Protein AF-A0A255ZCY4-F1 (afdb_monomer_lite)

Radius of gyration: 19.28 Å; chains: 1; bounding box: 40×79×45 Å

Structure (mmCIF, N/CA/C/O backbone):
data_AF-A0A255ZCY4-F1
#
_entry.id   AF-A0A255ZCY4-F1
#
loop_
_atom_site.group_PDB
_atom_site.id
_atom_site.type_symbol
_atom_site.label_atom_id
_atom_site.label_alt_id
_atom_site.label_comp_id
_atom_site.label_asym_id
_atom_site.label_entity_id
_atom_site.label_seq_id
_atom_site.pdbx_PDB_ins_code
_atom_site.Cartn_x
_atom_site.Cartn_y
_atom_site.Cartn_z
_atom_site.occupancy
_atom_site.B_iso_or_equiv
_atom_site.auth_seq_id
_atom_site.auth_comp_id
_atom_site.auth_asym_id
_atom_site.auth_atom_id
_atom_site.pdbx_PDB_model_num
ATOM 1 N N . MET A 1 1 ? 5.409 -11.557 -6.204 1.00 77.38 1 MET A N 1
ATOM 2 C CA . MET A 1 1 ? 4.414 -12.370 -5.464 1.00 77.38 1 MET A CA 1
ATOM 3 C C . MET A 1 1 ? 3.189 -11.504 -5.247 1.00 77.38 1 MET A C 1
ATOM 5 O O . MET A 1 1 ? 3.332 -10.293 -5.200 1.00 77.38 1 MET A O 1
ATOM 9 N N . ALA A 1 2 ? 2.004 -12.100 -5.144 1.00 88.56 2 ALA A N 1
ATOM 10 C CA . ALA A 1 2 ? 0.781 -11.368 -4.809 1.00 88.56 2 ALA A CA 1
ATOM 11 C C . ALA A 1 2 ? 0.415 -11.597 -3.336 1.00 88.56 2 ALA A C 1
ATOM 13 O O . ALA A 1 2 ? 0.643 -12.685 -2.800 1.00 88.56 2 ALA A O 1
ATOM 14 N N . SER A 1 3 ? -0.189 -10.606 -2.681 1.00 90.06 3 SER A N 1
ATOM 15 C CA . SER A 1 3 ? -0.557 -10.673 -1.260 1.00 90.06 3 SER A CA 1
ATOM 16 C C . SER A 1 3 ? -1.536 -11.816 -0.958 1.00 90.06 3 SER A C 1
ATOM 18 O O . SER A 1 3 ? -1.481 -12.413 0.115 1.00 90.06 3 SER A O 1
ATOM 20 N N . ASN A 1 4 ? -2.359 -12.215 -1.936 1.00 88.88 4 ASN A N 1
ATOM 21 C CA . ASN A 1 4 ? -3.278 -13.355 -1.832 1.00 88.88 4 ASN A CA 1
ATOM 22 C C . ASN A 1 4 ? -2.585 -14.733 -1.744 1.00 88.88 4 ASN A C 1
ATOM 24 O O . ASN A 1 4 ? -3.248 -15.741 -1.497 1.00 88.88 4 ASN A O 1
ATOM 28 N N . GLN A 1 5 ? -1.266 -14.787 -1.951 1.00 90.44 5 GLN A N 1
ATOM 29 C CA . GLN A 1 5 ? -0.431 -15.979 -1.773 1.00 90.44 5 GLN A CA 1
ATOM 30 C C . GLN A 1 5 ? 0.162 -16.054 -0.357 1.00 90.44 5 GLN A C 1
ATOM 32 O O . GLN A 1 5 ? 0.812 -17.043 -0.007 1.00 90.44 5 GLN A O 1
ATOM 37 N N . LEU A 1 6 ? -0.048 -15.014 0.453 1.00 93.38 6 LEU A N 1
ATOM 38 C CA . LEU A 1 6 ? 0.407 -14.929 1.830 1.00 93.38 6 LEU A CA 1
ATOM 39 C C . LEU A 1 6 ? -0.717 -15.312 2.795 1.00 93.38 6 LEU A C 1
ATOM 41 O O . LEU A 1 6 ? -1.901 -15.089 2.545 1.00 93.38 6 LEU A O 1
ATOM 45 N N . GLN A 1 7 ? -0.330 -15.863 3.939 1.00 95.50 7 GLN A N 1
ATOM 46 C CA . GLN A 1 7 ? -1.225 -16.120 5.055 1.00 95.50 7 GLN A CA 1
ATOM 47 C C . GLN A 1 7 ? -1.036 -15.054 6.129 1.00 95.50 7 GLN A C 1
ATOM 49 O O . GLN A 1 7 ? 0.017 -15.000 6.771 1.00 95.50 7 GLN A O 1
ATOM 54 N N . LEU A 1 8 ? -2.083 -14.252 6.343 1.00 96.44 8 LEU A N 1
ATOM 55 C CA . LEU A 1 8 ? -2.167 -13.277 7.429 1.00 96.44 8 LEU A CA 1
ATOM 56 C C . LEU A 1 8 ? -1.918 -13.961 8.781 1.00 96.44 8 LEU A C 1
ATOM 58 O O . LEU A 1 8 ? -2.509 -15.004 9.071 1.00 96.44 8 LEU A O 1
ATOM 62 N N . GLN A 1 9 ? -1.035 -13.383 9.587 1.00 96.94 9 GLN A N 1
ATOM 63 C CA . GLN A 1 9 ? -0.764 -13.830 10.950 1.00 96.94 9 GLN A CA 1
ATOM 64 C C . GLN A 1 9 ? -1.719 -13.174 11.948 1.00 96.94 9 GLN A C 1
ATOM 66 O O . GLN A 1 9 ? -2.422 -12.215 11.635 1.00 96.94 9 GLN A O 1
ATOM 71 N N . SER A 1 10 ? -1.764 -13.710 13.165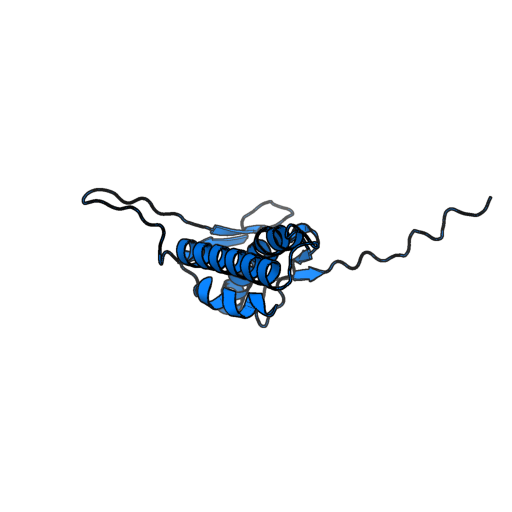 1.00 95.50 10 SER A N 1
ATOM 72 C CA . SER A 1 10 ? -2.537 -13.095 14.242 1.00 95.50 10 SER A CA 1
ATOM 73 C C . SER A 1 10 ? -1.939 -11.736 14.616 1.00 95.50 10 SER A C 1
ATOM 75 O O . SER A 1 10 ? -0.720 -11.645 14.772 1.00 95.50 10 SER A O 1
ATOM 77 N N . PRO A 1 11 ? -2.767 -10.700 14.819 1.00 96.56 11 PRO A N 1
ATOM 78 C CA . PRO A 1 11 ? -2.266 -9.402 15.234 1.00 96.56 11 PRO A CA 1
ATOM 79 C C . PRO A 1 11 ? -1.786 -9.430 16.699 1.00 96.56 11 PRO A C 1
ATOM 81 O O . PRO A 1 11 ? -2.294 -10.222 17.504 1.00 96.56 11 PRO A O 1
ATOM 84 N N . PRO A 1 12 ? -0.847 -8.551 17.088 1.00 96.38 12 PRO A N 1
ATOM 85 C CA . PRO A 1 12 ? -0.413 -8.420 18.475 1.00 96.38 12 PRO A CA 1
ATOM 86 C C . PRO A 1 12 ? -1.527 -7.836 19.361 1.00 96.38 12 PRO A C 1
ATOM 88 O O . PRO A 1 12 ? -2.411 -7.115 18.905 1.00 96.38 12 PRO A O 1
ATOM 91 N N . SER A 1 13 ? -1.482 -8.120 20.665 1.00 94.88 13 SER A N 1
ATOM 92 C CA . SER A 1 13 ? -2.530 -7.704 21.617 1.00 94.88 13 SER A CA 1
ATOM 93 C C . SER A 1 13 ? -2.348 -6.293 22.187 1.00 94.88 13 SER A C 1
ATOM 95 O O . SER A 1 13 ? -3.295 -5.705 22.713 1.00 94.88 13 SER A O 1
ATOM 97 N N . LYS A 1 14 ? -1.134 -5.732 22.121 1.00 96.12 14 LYS A N 1
ATOM 98 C CA . LYS A 1 14 ? -0.851 -4.372 22.599 1.00 96.12 14 LYS A CA 1
ATOM 99 C C . LYS A 1 14 ? -1.354 -3.360 21.577 1.00 96.12 14 LYS A C 1
ATOM 101 O O . LYS A 1 14 ? -0.936 -3.415 20.428 1.00 96.12 14 LYS A O 1
ATOM 106 N N . LYS A 1 15 ? -2.158 -2.383 22.016 1.00 93.06 15 LYS A N 1
ATOM 107 C CA . LYS A 1 15 ? -2.799 -1.384 21.139 1.00 93.06 15 LYS A CA 1
ATOM 108 C C . LYS A 1 15 ? -1.838 -0.741 20.128 1.00 93.06 15 LYS A C 1
ATOM 110 O O . LYS A 1 15 ? -2.121 -0.745 18.940 1.00 93.06 15 LYS A O 1
ATOM 115 N N . ARG A 1 16 ? -0.691 -0.229 20.585 1.00 92.62 16 ARG A N 1
ATOM 116 C CA . ARG A 1 16 ? 0.263 0.444 19.692 1.00 92.62 16 ARG A CA 1
ATOM 117 C C . ARG A 1 16 ? 0.898 -0.508 18.675 1.00 92.62 16 ARG A C 1
ATOM 119 O O . ARG A 1 16 ? 0.928 -0.195 17.494 1.00 92.62 16 ARG A O 1
ATOM 126 N N . SER A 1 17 ? 1.344 -1.681 19.125 1.00 94.19 17 SER A N 1
ATOM 127 C CA . SER A 1 17 ? 1.863 -2.721 18.229 1.00 94.19 17 SER A CA 1
ATOM 128 C C . SER A 1 17 ? 0.797 -3.181 17.231 1.00 94.19 17 SER A C 1
ATOM 130 O O . SER A 1 17 ? 1.112 -3.423 16.077 1.00 94.19 17 SER A O 1
ATOM 132 N N . PHE A 1 18 ? -0.474 -3.247 17.643 1.00 95.25 18 PHE A N 1
ATOM 133 C CA . PHE A 1 18 ? -1.596 -3.589 16.767 1.00 95.25 18 PHE A CA 1
ATOM 134 C C . PHE A 1 18 ? -1.792 -2.547 15.660 1.00 95.25 18 PHE A C 1
ATOM 136 O O . PHE A 1 18 ? -1.923 -2.908 14.493 1.00 95.25 18 PHE A O 1
ATOM 143 N N . GLU A 1 19 ? -1.779 -1.259 16.009 1.00 94.38 19 GLU A N 1
ATOM 144 C CA . GLU A 1 19 ? -1.894 -0.165 15.036 1.00 94.38 19 GLU A CA 1
ATOM 145 C C . GLU A 1 19 ? -0.752 -0.193 14.013 1.00 94.38 19 GLU A C 1
ATOM 147 O O . GLU A 1 19 ? -0.989 -0.021 12.817 1.00 94.38 19 GLU A O 1
ATOM 152 N N . HIS A 1 20 ? 0.480 -0.439 14.468 1.00 94.12 20 HIS A N 1
ATOM 153 C CA . HIS A 1 20 ? 1.649 -0.593 13.595 1.00 94.12 20 HIS A CA 1
ATOM 154 C C . HIS A 1 20 ? 1.539 -1.816 12.699 1.00 94.12 20 HIS A C 1
ATOM 156 O O . HIS A 1 20 ? 1.739 -1.717 11.492 1.00 94.12 20 HIS A O 1
ATOM 162 N N . TRP A 1 21 ? 1.160 -2.952 13.276 1.00 96.38 21 TRP A N 1
ATOM 163 C CA . TRP A 1 21 ? 0.954 -4.192 12.545 1.00 96.38 21 TRP A CA 1
ATOM 164 C C . TRP A 1 21 ? -0.081 -4.017 11.425 1.00 96.38 21 TRP A C 1
ATOM 166 O O . TRP A 1 21 ? 0.152 -4.457 10.301 1.00 96.38 21 TRP A O 1
ATOM 176 N N . LEU A 1 22 ? -1.186 -3.307 11.683 1.00 96.44 22 LEU A N 1
ATOM 177 C CA . LEU A 1 22 ? -2.221 -3.069 10.674 1.00 96.44 22 LEU A CA 1
ATOM 178 C C . LEU A 1 22 ? -1.740 -2.128 9.552 1.00 96.44 22 LEU A C 1
ATOM 180 O O . LEU A 1 22 ? -2.031 -2.365 8.380 1.00 96.44 22 LEU A O 1
ATOM 184 N N . GLN A 1 23 ? -0.942 -1.108 9.881 1.00 95.94 23 GLN A N 1
ATOM 185 C CA . GLN A 1 23 ? -0.296 -0.245 8.881 1.00 95.94 23 GLN A CA 1
ATOM 186 C C . GLN A 1 23 ? 0.727 -1.015 8.035 1.00 95.94 23 GLN A C 1
ATOM 188 O O . GLN A 1 23 ? 0.754 -0.883 6.811 1.00 95.94 23 GLN A O 1
ATOM 193 N N . HIS A 1 24 ? 1.535 -1.879 8.653 1.00 96.25 24 HIS A N 1
ATOM 194 C CA . HIS A 1 24 ? 2.449 -2.760 7.929 1.00 96.25 24 HIS A CA 1
ATOM 195 C C . HIS A 1 24 ? 1.706 -3.782 7.066 1.00 96.25 24 HIS A C 1
ATOM 197 O O . HIS A 1 24 ? 2.187 -4.116 5.984 1.00 96.25 24 HIS A O 1
ATOM 203 N N . ALA A 1 25 ? 0.513 -4.225 7.474 1.00 96.62 25 ALA A N 1
ATOM 204 C CA . ALA A 1 25 ? -0.355 -5.046 6.639 1.00 96.62 25 ALA A CA 1
ATOM 205 C C . ALA A 1 25 ? -0.788 -4.318 5.363 1.00 96.62 25 ALA A C 1
ATOM 207 O O . ALA A 1 25 ? -0.655 -4.875 4.270 1.00 96.62 25 ALA A O 1
ATOM 208 N N . ALA A 1 26 ? -1.210 -3.057 5.477 1.00 96.56 26 ALA A N 1
ATOM 209 C CA . ALA A 1 26 ? -1.495 -2.222 4.313 1.00 96.56 26 ALA A CA 1
ATOM 210 C C . ALA A 1 26 ? -0.252 -2.047 3.423 1.00 96.56 26 ALA A C 1
ATOM 212 O O . ALA A 1 26 ? -0.323 -2.250 2.209 1.00 96.56 26 ALA A O 1
ATOM 213 N N . GLY A 1 27 ? 0.902 -1.747 4.028 1.00 95.75 27 GLY A N 1
ATOM 214 C CA . GLY A 1 27 ? 2.177 -1.616 3.320 1.00 95.75 27 GLY A CA 1
ATOM 215 C C . GLY A 1 27 ? 2.556 -2.880 2.549 1.00 95.75 27 GLY A C 1
ATOM 216 O O . GLY A 1 27 ? 2.921 -2.803 1.377 1.00 95.75 27 GLY A O 1
ATOM 217 N N . ARG A 1 28 ? 2.387 -4.055 3.167 1.00 95.88 28 ARG A N 1
ATOM 218 C CA . ARG A 1 28 ? 2.640 -5.366 2.551 1.00 95.88 28 ARG A CA 1
ATOM 219 C C . ARG A 1 28 ? 1.753 -5.612 1.339 1.00 95.88 28 ARG A C 1
ATOM 221 O O . ARG A 1 28 ? 2.262 -6.048 0.312 1.00 95.88 28 ARG A O 1
ATOM 228 N N . ILE A 1 29 ? 0.459 -5.307 1.433 1.00 96.06 29 ILE A N 1
ATOM 229 C CA . ILE A 1 29 ? -0.472 -5.429 0.301 1.00 96.06 29 ILE A CA 1
ATOM 230 C C . ILE A 1 29 ? -0.009 -4.539 -0.854 1.00 96.06 29 ILE A C 1
ATOM 232 O O . ILE A 1 29 ? 0.156 -5.019 -1.972 1.00 96.06 29 ILE A O 1
ATOM 236 N N . ILE A 1 30 ? 0.274 -3.264 -0.581 1.00 95.62 30 ILE A N 1
ATOM 237 C CA . ILE A 1 30 ? 0.708 -2.312 -1.610 1.00 95.62 30 ILE A CA 1
ATOM 238 C C . ILE A 1 30 ? 2.028 -2.766 -2.253 1.00 95.62 30 ILE A C 1
ATOM 240 O O . ILE A 1 30 ? 2.180 -2.729 -3.475 1.00 95.62 30 ILE A O 1
ATOM 244 N N . PHE A 1 31 ? 2.992 -3.227 -1.459 1.00 95.81 31 PHE A N 1
ATOM 245 C CA . PHE A 1 31 ? 4.290 -3.642 -1.982 1.00 95.81 31 PHE A CA 1
ATOM 246 C C . PHE A 1 31 ? 4.226 -4.914 -2.821 1.00 95.81 31 PHE A C 1
ATOM 248 O O . PHE A 1 31 ? 4.897 -4.984 -3.847 1.00 95.81 31 PHE A O 1
ATOM 255 N N . GLU A 1 32 ? 3.431 -5.903 -2.436 1.00 94.75 32 GLU A N 1
ATOM 256 C CA . GLU A 1 32 ? 3.298 -7.124 -3.232 1.00 94.75 32 GLU A CA 1
ATOM 257 C C . GLU A 1 32 ? 2.448 -6.865 -4.487 1.00 94.75 32 GLU A C 1
ATOM 259 O O . GLU A 1 32 ? 2.884 -7.125 -5.612 1.00 94.75 32 GLU A O 1
ATOM 264 N N . ASP A 1 33 ? 1.277 -6.246 -4.328 1.00 96.00 33 ASP A N 1
ATOM 265 C CA . ASP A 1 33 ? 0.281 -6.176 -5.401 1.00 96.00 33 ASP A CA 1
ATOM 266 C C . ASP A 1 33 ? 0.462 -4.991 -6.355 1.00 96.00 33 ASP A C 1
ATOM 268 O O . ASP A 1 33 ? 0.009 -5.059 -7.497 1.00 96.00 33 ASP A O 1
ATOM 272 N N . MET A 1 34 ? 1.133 -3.913 -5.935 1.00 95.81 34 MET A N 1
ATOM 273 C CA . MET A 1 34 ? 1.441 -2.776 -6.811 1.00 95.81 34 MET A CA 1
ATOM 274 C C . MET A 1 34 ? 2.906 -2.785 -7.235 1.00 95.81 34 MET A C 1
ATOM 276 O O . MET A 1 34 ? 3.202 -2.833 -8.432 1.00 95.81 34 MET A O 1
ATOM 280 N N . ARG A 1 35 ? 3.837 -2.744 -6.272 1.00 96.75 35 ARG A N 1
ATOM 281 C CA . ARG A 1 35 ? 5.271 -2.698 -6.594 1.00 96.75 35 ARG A CA 1
ATOM 282 C C . ARG A 1 35 ? 5.724 -4.016 -7.219 1.00 96.75 35 ARG A C 1
ATOM 284 O O . ARG A 1 35 ? 6.287 -3.989 -8.308 1.00 96.75 35 ARG A O 1
ATOM 291 N N . GLY A 1 36 ? 5.449 -5.152 -6.580 1.00 96.19 36 GLY A N 1
ATOM 292 C CA . GLY A 1 36 ? 5.803 -6.483 -7.079 1.00 96.19 36 GLY A CA 1
ATOM 293 C C . GLY A 1 36 ? 5.249 -6.731 -8.482 1.00 96.19 36 GLY A C 1
ATOM 294 O O . GLY A 1 36 ? 6.010 -7.027 -9.402 1.00 96.19 36 GLY A O 1
ATOM 295 N N . TYR A 1 37 ? 3.954 -6.472 -8.676 1.00 96.56 37 TYR A N 1
ATOM 296 C CA . TYR A 1 37 ? 3.291 -6.533 -9.984 1.00 96.56 37 TYR A CA 1
ATOM 297 C C . TYR A 1 37 ? 3.985 -5.703 -11.079 1.00 96.56 37 TYR A C 1
ATOM 299 O O . TYR A 1 37 ? 4.073 -6.143 -12.231 1.00 96.56 37 TYR A O 1
ATOM 307 N N . ALA A 1 38 ? 4.427 -4.483 -10.756 1.00 97.50 38 ALA A N 1
ATOM 308 C CA . ALA A 1 38 ? 5.074 -3.596 -11.718 1.00 97.50 38 ALA A CA 1
ATOM 309 C C . ALA A 1 38 ? 6.491 -4.075 -12.067 1.00 97.50 38 ALA A C 1
ATOM 311 O O . ALA A 1 38 ? 6.889 -4.012 -13.229 1.00 97.50 38 ALA A O 1
ATOM 312 N N . LEU A 1 39 ? 7.230 -4.598 -11.085 1.00 96.88 39 LEU A N 1
ATOM 313 C CA . LEU A 1 39 ? 8.574 -5.141 -11.297 1.00 96.88 39 LEU A CA 1
ATOM 314 C C . LEU A 1 39 ? 8.568 -6.402 -12.150 1.00 96.88 39 LEU A C 1
ATOM 316 O O . LEU A 1 39 ? 9.389 -6.525 -13.053 1.00 96.88 39 LEU A O 1
ATOM 320 N N . GLU A 1 40 ? 7.596 -7.288 -11.939 1.00 96.81 40 GLU A N 1
ATOM 321 C CA . GLU A 1 40 ? 7.404 -8.492 -12.757 1.00 96.81 40 GLU A CA 1
ATOM 322 C C . GLU A 1 40 ? 7.087 -8.176 -14.236 1.00 96.81 40 GLU A C 1
ATOM 324 O O . GLU A 1 40 ? 7.166 -9.060 -15.086 1.00 96.81 40 GLU A O 1
ATOM 329 N N . ARG A 1 41 ? 6.749 -6.919 -14.567 1.00 97.25 41 ARG A N 1
ATOM 330 C CA . ARG A 1 41 ? 6.474 -6.454 -15.939 1.00 97.25 41 ARG A CA 1
ATOM 331 C C . ARG A 1 41 ? 7.628 -5.749 -16.629 1.00 97.25 41 ARG A C 1
ATOM 333 O O . ARG A 1 41 ? 7.475 -5.379 -17.794 1.00 97.25 41 ARG A O 1
ATOM 340 N N . ILE A 1 42 ? 8.752 -5.535 -15.952 1.00 97.75 42 ILE A N 1
ATOM 341 C CA . ILE A 1 42 ? 9.935 -4.996 -16.621 1.00 97.75 42 ILE A CA 1
ATO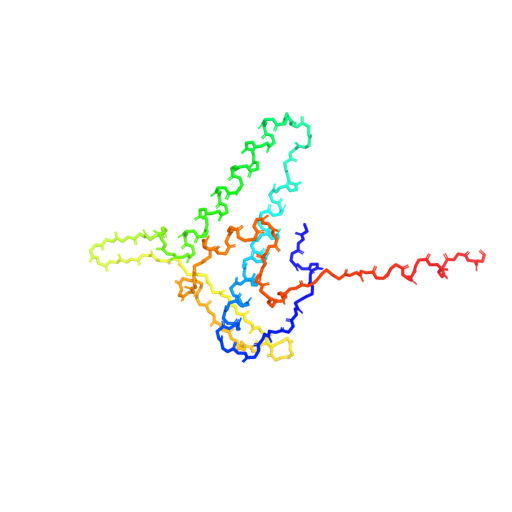M 342 C C . ILE A 1 42 ? 10.382 -6.019 -17.671 1.00 97.75 42 ILE A C 1
ATOM 344 O O . ILE A 1 42 ? 10.589 -7.187 -17.349 1.00 97.75 42 ILE A O 1
ATOM 348 N N . ASP A 1 43 ? 10.515 -5.588 -18.929 1.00 97.62 43 ASP A N 1
ATOM 349 C CA . ASP A 1 43 ? 10.989 -6.462 -20.004 1.00 97.62 43 ASP A CA 1
ATOM 350 C C . ASP A 1 43 ? 12.413 -6.951 -19.674 1.00 97.62 43 ASP A C 1
ATOM 352 O O . ASP A 1 43 ? 13.330 -6.128 -19.554 1.00 97.62 43 ASP A O 1
ATOM 356 N N . PRO A 1 44 ? 12.625 -8.275 -19.533 1.00 96.62 44 PRO A N 1
ATOM 357 C CA . PRO A 1 44 ? 13.921 -8.826 -19.147 1.00 96.62 44 PRO A CA 1
ATOM 358 C C . PRO A 1 44 ? 15.009 -8.599 -20.205 1.00 96.62 44 PRO A C 1
ATOM 360 O O . PRO A 1 44 ? 16.189 -8.757 -19.899 1.00 96.62 44 PRO A O 1
ATOM 363 N N . ASN A 1 45 ? 14.639 -8.221 -21.433 1.00 98.06 45 ASN A N 1
ATOM 364 C CA . ASN A 1 45 ? 15.577 -7.957 -22.524 1.00 98.06 45 ASN A CA 1
ATOM 365 C C . ASN A 1 45 ? 16.100 -6.511 -22.546 1.00 98.06 45 ASN A C 1
ATOM 367 O O . ASN A 1 45 ? 16.946 -6.180 -23.379 1.00 98.06 45 ASN A O 1
ATOM 371 N N . LEU A 1 46 ? 15.613 -5.637 -21.657 1.00 98.00 46 LEU A N 1
ATOM 372 C CA . LEU A 1 46 ? 16.136 -4.279 -21.514 1.00 98.00 46 LEU A CA 1
ATOM 373 C C . LEU A 1 46 ? 17.593 -4.287 -21.042 1.00 98.00 46 LEU A C 1
ATOM 375 O O . LEU A 1 46 ? 18.031 -5.199 -20.341 1.00 98.00 46 LEU A O 1
ATOM 379 N N . SER A 1 47 ? 18.339 -3.229 -21.376 1.00 98.38 47 SER A N 1
ATOM 380 C CA . SER A 1 47 ? 19.674 -3.021 -20.810 1.00 98.38 47 SER A CA 1
ATOM 381 C C . SER A 1 47 ? 19.604 -2.884 -19.287 1.00 98.38 47 SER A C 1
ATOM 383 O O . SER A 1 47 ? 18.590 -2.453 -18.737 1.00 98.38 47 SER A O 1
ATOM 385 N N . SER A 1 48 ? 20.703 -3.187 -18.596 1.00 97.81 48 SER A N 1
ATOM 386 C CA . SER A 1 48 ? 20.790 -3.023 -17.139 1.00 97.81 48 SER A CA 1
ATOM 387 C C . SER A 1 48 ? 20.465 -1.594 -16.687 1.00 97.81 48 SER A C 1
ATOM 389 O O . SER A 1 48 ? 19.776 -1.404 -15.689 1.00 97.81 48 SER A O 1
ATOM 391 N N . GLU A 1 49 ? 20.899 -0.589 -17.450 1.00 98.38 49 GLU A N 1
ATOM 392 C CA . GLU A 1 49 ? 20.575 0.820 -17.204 1.00 98.38 49 GLU A CA 1
ATOM 393 C C . GLU A 1 49 ? 19.069 1.094 -17.331 1.00 98.38 49 GLU A C 1
ATOM 395 O O . GLU A 1 49 ? 18.479 1.726 -16.455 1.00 98.38 49 GLU A O 1
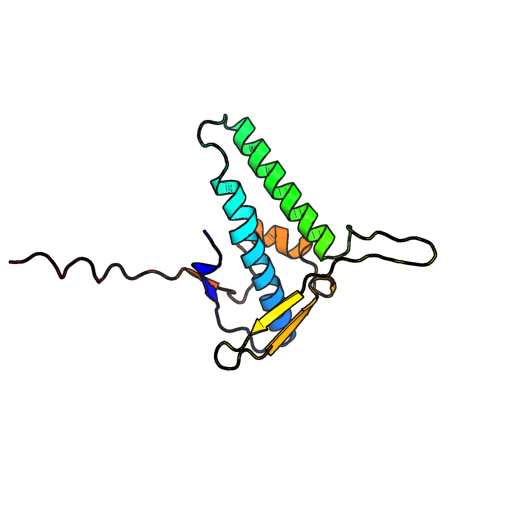ATOM 400 N N . ALA A 1 50 ? 18.423 0.574 -18.378 1.00 98.44 50 ALA A N 1
ATOM 401 C CA . ALA A 1 50 ? 16.989 0.749 -18.581 1.00 98.44 50 ALA A CA 1
ATOM 402 C C . ALA A 1 50 ? 16.158 0.012 -17.515 1.00 98.44 50 ALA A C 1
ATOM 404 O O . ALA A 1 50 ? 15.171 0.562 -17.026 1.00 98.44 50 ALA A O 1
ATOM 405 N N . GLN A 1 51 ? 16.577 -1.187 -17.098 1.00 98.19 51 GLN A N 1
ATOM 406 C CA . GLN A 1 51 ? 15.946 -1.914 -15.992 1.00 98.19 51 GLN A CA 1
ATOM 407 C C . GLN A 1 51 ? 16.063 -1.136 -14.675 1.00 98.19 51 GLN A C 1
ATOM 409 O O . GLN A 1 51 ? 15.072 -0.980 -13.962 1.00 98.19 51 GLN A O 1
ATOM 414 N N . ALA A 1 52 ? 17.244 -0.585 -14.376 1.00 98.06 52 ALA A N 1
ATOM 415 C CA . ALA A 1 52 ? 17.460 0.229 -13.182 1.00 98.06 52 ALA A CA 1
ATOM 416 C C . ALA A 1 52 ? 16.618 1.516 -13.199 1.00 98.06 52 ALA A C 1
ATOM 418 O O . ALA A 1 52 ? 16.021 1.880 -12.184 1.00 98.06 52 ALA A O 1
ATOM 419 N N . ALA A 1 53 ? 16.512 2.184 -14.352 1.00 98.44 53 ALA A N 1
ATOM 420 C CA . ALA A 1 53 ? 15.661 3.359 -14.515 1.00 98.44 53 ALA A CA 1
ATOM 421 C C . ALA A 1 53 ? 14.172 3.024 -14.312 1.00 98.44 53 ALA A C 1
ATOM 423 O O . ALA A 1 53 ? 13.469 3.758 -13.615 1.00 98.44 53 ALA A O 1
ATOM 424 N N . ALA A 1 54 ? 13.699 1.895 -14.852 1.00 98.50 54 ALA A N 1
ATOM 425 C CA . ALA A 1 54 ? 12.328 1.425 -14.661 1.00 98.50 54 ALA A CA 1
ATOM 426 C C . ALA A 1 54 ? 12.038 1.076 -13.191 1.00 98.50 54 ALA A C 1
ATOM 428 O O . ALA A 1 54 ? 11.049 1.543 -12.627 1.00 98.50 54 ALA A O 1
ATOM 429 N N . GLN A 1 55 ? 12.935 0.328 -12.542 1.00 98.06 55 GLN A N 1
ATOM 430 C CA . GLN A 1 55 ? 12.865 0.005 -11.114 1.00 98.06 55 GLN A CA 1
ATOM 431 C C . GLN A 1 55 ? 12.790 1.276 -10.256 1.00 98.06 55 GLN A C 1
ATOM 433 O O . GLN A 1 55 ? 11.973 1.349 -9.336 1.00 98.06 55 GLN A O 1
ATOM 438 N N . LYS A 1 56 ? 13.613 2.288 -10.564 1.00 98.12 56 LYS A N 1
ATOM 439 C CA . LYS A 1 56 ? 13.586 3.581 -9.874 1.00 98.12 56 LYS A CA 1
ATOM 440 C C . LYS A 1 56 ? 12.248 4.290 -10.073 1.00 98.12 56 LYS A C 1
ATOM 442 O O . LYS A 1 56 ? 11.658 4.721 -9.092 1.00 98.12 56 LYS A O 1
ATOM 447 N N . ALA A 1 57 ? 11.753 4.381 -11.306 1.00 98.44 57 ALA A N 1
ATOM 448 C CA . ALA A 1 57 ? 10.481 5.040 -11.594 1.00 98.44 57 ALA A CA 1
ATOM 449 C C . ALA A 1 57 ? 9.300 4.373 -10.864 1.00 98.44 57 ALA A C 1
ATOM 451 O O . ALA A 1 57 ? 8.429 5.065 -10.343 1.00 98.44 57 ALA A O 1
ATOM 452 N N . ILE A 1 58 ? 9.292 3.038 -10.775 1.00 98.38 58 ILE A N 1
ATOM 453 C CA . ILE A 1 58 ? 8.292 2.280 -10.009 1.00 98.38 58 ILE A CA 1
ATOM 454 C C . ILE A 1 58 ? 8.380 2.620 -8.520 1.00 98.38 58 ILE A C 1
ATOM 456 O O . ILE A 1 58 ? 7.365 2.929 -7.900 1.00 98.38 58 ILE A O 1
ATOM 460 N N . ASN A 1 59 ? 9.587 2.595 -7.953 1.00 97.75 59 ASN A N 1
ATOM 461 C CA . ASN A 1 59 ? 9.821 2.944 -6.554 1.00 97.75 59 ASN A CA 1
ATOM 462 C C . ASN A 1 59 ? 9.373 4.389 -6.251 1.00 97.75 59 ASN A C 1
ATOM 464 O O . ASN A 1 59 ? 8.641 4.615 -5.291 1.00 97.75 59 ASN A O 1
ATOM 468 N N . ASP A 1 60 ? 9.733 5.350 -7.106 1.00 98.00 60 ASP A N 1
ATOM 469 C CA . ASP A 1 60 ? 9.335 6.755 -6.970 1.00 98.00 60 ASP A CA 1
ATOM 470 C C . ASP A 1 60 ? 7.807 6.925 -7.040 1.00 98.00 60 ASP A C 1
ATOM 472 O O . ASP A 1 60 ? 7.238 7.706 -6.279 1.00 98.00 60 ASP A O 1
ATOM 476 N N . ALA A 1 61 ? 7.122 6.186 -7.920 1.00 97.81 61 ALA A N 1
ATOM 477 C CA . ALA A 1 61 ? 5.664 6.230 -8.035 1.00 97.81 61 ALA A CA 1
ATOM 478 C C . ALA A 1 61 ? 4.963 5.641 -6.800 1.00 97.81 61 ALA A C 1
ATOM 480 O O . ALA A 1 61 ? 3.991 6.216 -6.311 1.00 97.81 61 ALA A O 1
ATOM 481 N N . VAL A 1 62 ? 5.469 4.523 -6.268 1.00 97.31 62 VAL A N 1
ATOM 482 C CA . VAL A 1 62 ? 4.958 3.916 -5.028 1.00 97.31 62 VAL A CA 1
ATOM 483 C C . VAL A 1 62 ? 5.182 4.858 -3.847 1.00 97.31 62 VAL A C 1
ATOM 485 O O . VAL A 1 62 ? 4.263 5.074 -3.063 1.00 97.31 62 VAL A O 1
ATOM 488 N N . TYR A 1 63 ? 6.356 5.486 -3.748 1.00 96.56 63 TYR A N 1
ATOM 489 C CA . TYR A 1 63 ? 6.622 6.501 -2.728 1.00 96.56 63 TYR A CA 1
ATOM 490 C C . TYR A 1 63 ? 5.708 7.727 -2.882 1.00 96.56 63 TYR A C 1
ATOM 492 O O . TYR A 1 63 ? 5.153 8.221 -1.904 1.00 96.56 63 TYR A O 1
ATOM 500 N N . GLY A 1 64 ? 5.473 8.176 -4.119 1.00 95.75 64 GLY A N 1
ATOM 501 C CA . GLY A 1 64 ? 4.499 9.220 -4.439 1.00 95.75 64 GLY A CA 1
ATOM 502 C C . GLY A 1 64 ? 3.093 8.895 -3.941 1.00 95.75 64 GLY A C 1
ATOM 503 O O . GLY A 1 64 ? 2.443 9.752 -3.346 1.00 95.75 64 GLY A O 1
ATOM 504 N N . LEU A 1 65 ? 2.647 7.648 -4.111 1.00 95.38 65 LEU A N 1
ATOM 505 C CA . LEU A 1 65 ? 1.386 7.177 -3.545 1.00 95.38 65 LEU A CA 1
ATOM 506 C C . LEU A 1 65 ? 1.399 7.232 -2.010 1.00 95.38 65 LEU A C 1
ATOM 508 O O . LEU A 1 65 ? 0.408 7.666 -1.431 1.00 95.38 65 LEU A O 1
ATOM 512 N N . MET A 1 66 ? 2.501 6.860 -1.348 1.00 95.00 66 MET A N 1
ATOM 513 C CA . MET A 1 66 ? 2.585 6.917 0.120 1.00 95.00 66 MET A CA 1
ATOM 514 C C . MET A 1 66 ? 2.437 8.357 0.619 1.00 95.00 66 MET A C 1
ATOM 516 O O . MET A 1 66 ? 1.700 8.599 1.567 1.00 95.00 66 MET A O 1
ATOM 520 N N . MET A 1 67 ? 3.035 9.330 -0.078 1.00 94.12 67 MET A N 1
ATOM 521 C CA . MET A 1 67 ? 2.852 10.751 0.240 1.00 94.12 67 MET A CA 1
ATOM 522 C C . MET A 1 67 ? 1.402 11.222 0.069 1.00 94.12 67 MET A C 1
ATOM 524 O O . MET A 1 67 ? 0.974 12.151 0.752 1.00 94.12 67 MET A O 1
ATOM 528 N N . VAL A 1 68 ? 0.649 10.648 -0.872 1.00 94.81 68 VAL A N 1
ATOM 529 C CA . VAL A 1 68 ? -0.784 10.948 -1.027 1.00 94.81 68 VAL A CA 1
ATOM 530 C C . VAL A 1 68 ? -1.589 10.324 0.113 1.00 94.81 68 VAL A C 1
ATOM 532 O O . VAL A 1 68 ? -2.430 11.007 0.687 1.00 94.81 68 VAL A O 1
ATOM 535 N N . ILE A 1 69 ? -1.310 9.065 0.469 1.00 94.50 69 ILE A N 1
ATOM 536 C CA . ILE A 1 69 ? -1.984 8.355 1.569 1.00 94.50 69 ILE A CA 1
ATOM 537 C C . ILE A 1 69 ? -1.748 9.064 2.908 1.00 94.50 69 ILE A C 1
ATOM 539 O O . ILE A 1 69 ? -2.696 9.302 3.647 1.00 94.50 69 ILE A O 1
ATOM 543 N N . ASP A 1 70 ? -0.516 9.496 3.173 1.00 92.06 70 ASP A N 1
ATOM 544 C CA . ASP A 1 70 ? -0.153 10.242 4.385 1.00 92.06 70 ASP A CA 1
ATOM 545 C C . ASP A 1 70 ? -0.720 11.674 4.406 1.00 92.06 70 ASP A C 1
ATOM 547 O O . ASP A 1 70 ? -0.510 12.427 5.356 1.00 92.06 70 ASP A O 1
ATOM 551 N N . GLY A 1 71 ? -1.403 12.106 3.340 1.00 90.81 71 GLY A N 1
ATOM 552 C CA . GLY A 1 71 ? -1.937 13.460 3.211 1.00 90.81 71 GLY A CA 1
ATOM 553 C C . GLY A 1 71 ? -0.868 14.552 3.079 1.00 90.81 71 GLY A C 1
ATOM 554 O O . GLY A 1 71 ? -1.193 15.737 3.177 1.00 90.81 71 GLY A O 1
ATOM 555 N N . VAL A 1 72 ? 0.397 14.183 2.833 1.00 89.88 72 VAL A N 1
ATOM 556 C CA . VAL A 1 72 ? 1.496 15.120 2.527 1.00 89.88 72 VAL A CA 1
ATOM 557 C C . VAL A 1 72 ? 1.225 15.837 1.202 1.00 89.88 72 VAL A C 1
ATOM 559 O O . VAL A 1 72 ? 1.523 17.022 1.046 1.00 89.88 72 VAL A O 1
ATOM 562 N N . SER A 1 73 ? 0.629 15.127 0.243 1.00 85.75 73 SER A N 1
ATOM 563 C CA . SER A 1 73 ? 0.209 15.656 -1.056 1.00 85.75 73 SER A CA 1
ATOM 564 C C . SER A 1 73 ? -1.201 15.169 -1.422 1.00 85.75 73 SER A C 1
ATOM 566 O O . SER A 1 73 ? -1.852 14.495 -0.633 1.00 85.75 73 SER A O 1
ATOM 568 N N . GLY A 1 74 ? -1.707 15.530 -2.607 1.00 80.62 74 GLY A N 1
ATOM 569 C CA . GLY A 1 74 ? -2.979 14.990 -3.112 1.00 80.62 74 GLY A CA 1
ATOM 570 C C . GLY A 1 74 ? -4.251 15.688 -2.616 1.00 80.62 74 GLY A C 1
ATOM 571 O O . GLY A 1 74 ? -5.340 15.157 -2.812 1.00 80.62 74 GLY A O 1
ATOM 572 N N . THR A 1 75 ? -4.144 16.882 -2.022 1.00 88.00 75 THR A N 1
ATOM 573 C CA . THR A 1 75 ? -5.316 17.703 -1.660 1.00 88.00 75 THR A CA 1
ATOM 574 C C . THR A 1 75 ? -5.570 18.797 -2.694 1.00 88.00 75 THR A C 1
ATOM 576 O O . THR A 1 75 ? -4.644 19.483 -3.130 1.00 88.00 75 THR A O 1
ATOM 579 N N . LEU A 1 76 ? -6.836 18.994 -3.068 1.00 93.88 76 LEU A N 1
ATOM 580 C CA . LEU A 1 76 ? -7.286 20.136 -3.872 1.00 93.88 76 LEU A CA 1
ATOM 581 C C . LEU A 1 76 ? -8.186 21.003 -2.998 1.00 93.88 76 LEU A C 1
ATOM 583 O O . LEU A 1 76 ? -9.129 20.487 -2.411 1.00 93.88 76 LEU A O 1
ATOM 587 N N . ARG A 1 77 ? -7.920 22.306 -2.891 1.00 95.94 77 ARG A N 1
ATOM 588 C CA . ARG A 1 77 ? -8.730 23.204 -2.054 1.00 95.94 77 ARG A CA 1
ATOM 589 C C . ARG A 1 77 ? -8.884 24.589 -2.669 1.00 95.94 77 ARG A C 1
ATOM 591 O O . ARG A 1 77 ? -7.986 25.061 -3.362 1.00 95.94 77 ARG A O 1
ATOM 598 N N . ASN A 1 78 ? -10.004 25.239 -2.382 1.00 96.44 78 ASN A N 1
ATOM 599 C CA . ASN A 1 78 ? -10.245 26.660 -2.623 1.00 96.44 78 ASN A CA 1
ATOM 600 C C . ASN A 1 78 ? -10.758 27.314 -1.324 1.00 96.44 78 ASN A C 1
ATOM 602 O O . ASN A 1 78 ? -10.658 26.724 -0.250 1.00 96.44 78 ASN A O 1
ATOM 606 N N . GLU A 1 79 ? -11.279 28.538 -1.402 1.00 96.69 79 GLU A N 1
ATOM 607 C CA . GLU A 1 79 ? -11.772 29.273 -0.230 1.00 96.69 79 GLU A CA 1
ATOM 608 C C . GLU A 1 79 ? -12.991 28.626 0.455 1.00 96.69 79 GLU A C 1
ATOM 610 O O . GLU A 1 79 ? -13.226 28.877 1.634 1.00 96.69 79 GLU A O 1
ATOM 615 N N . GLN A 1 80 ? -13.778 27.813 -0.256 1.00 97.38 80 GLN A N 1
ATOM 616 C CA . GLN A 1 80 ? -15.037 27.251 0.247 1.00 97.38 80 GLN A CA 1
ATOM 617 C C . GLN A 1 80 ? -15.007 25.726 0.422 1.00 97.38 80 GLN A C 1
ATOM 619 O O . GLN A 1 80 ? -15.855 25.182 1.128 1.00 97.38 80 GLN A O 1
ATOM 624 N N . GLN A 1 81 ? -14.101 25.021 -0.257 1.00 97.69 81 GLN A N 1
ATOM 625 C CA . GLN A 1 81 ? -14.154 23.569 -0.420 1.00 97.69 81 GLN A CA 1
ATOM 626 C C . GLN A 1 81 ? -12.762 22.937 -0.444 1.00 97.69 81 GLN A C 1
ATOM 628 O O . GLN A 1 81 ? -11.783 23.549 -0.877 1.00 97.69 81 GLN A O 1
ATOM 633 N N . ALA A 1 82 ? -12.708 21.666 -0.051 1.00 95.38 82 ALA A N 1
ATOM 634 C CA . ALA A 1 82 ? -11.552 20.802 -0.217 1.00 95.38 82 ALA A CA 1
ATOM 635 C C . ALA A 1 82 ? -11.984 19.414 -0.712 1.00 95.38 82 ALA A C 1
ATOM 637 O O . ALA A 1 82 ? -13.065 18.934 -0.371 1.00 95.38 82 ALA A O 1
ATOM 638 N N . VAL A 1 83 ? -11.128 18.787 -1.515 1.00 94.50 83 VAL A N 1
ATOM 639 C CA . VAL A 1 83 ? -11.193 17.381 -1.913 1.00 94.50 83 VAL A CA 1
ATOM 640 C C . VAL A 1 83 ? -9.975 16.692 -1.321 1.00 94.50 83 VAL A C 1
ATOM 642 O O . VAL A 1 83 ? -8.839 17.129 -1.534 1.00 94.50 83 VAL A O 1
ATOM 645 N N . GLU A 1 84 ? -10.231 15.615 -0.589 1.00 90.44 84 GLU A N 1
ATOM 646 C CA . GLU A 1 84 ? -9.217 14.805 0.072 1.00 90.44 84 GLU A CA 1
ATOM 647 C C . GLU A 1 84 ? -9.391 13.337 -0.326 1.00 90.44 84 GLU A C 1
ATOM 649 O O . GLU A 1 84 ? -10.506 12.878 -0.585 1.00 90.44 84 GLU A O 1
ATOM 654 N N . LEU A 1 85 ? -8.276 12.614 -0.392 1.00 91.75 85 LEU A N 1
ATOM 655 C CA . LEU A 1 85 ? -8.255 11.165 -0.533 1.00 91.75 85 LEU A CA 1
ATOM 656 C C . LEU A 1 85 ? -7.976 10.562 0.842 1.00 91.75 85 LEU A C 1
ATOM 658 O O . LEU A 1 85 ? -7.092 11.036 1.553 1.00 91.75 85 LEU A O 1
ATOM 662 N N . SER A 1 86 ? -8.728 9.526 1.192 1.00 90.50 86 SER A N 1
ATOM 663 C CA . SER A 1 86 ? -8.513 8.718 2.391 1.00 90.50 86 SER A CA 1
ATOM 664 C C . SER A 1 86 ? -8.357 7.266 1.958 1.00 90.50 86 SER A C 1
ATOM 666 O O . SER A 1 86 ? -9.058 6.798 1.053 1.00 90.50 86 SER A O 1
ATOM 668 N N . VAL A 1 87 ? -7.398 6.574 2.571 1.00 94.38 87 VAL A N 1
ATOM 669 C CA . VAL A 1 87 ? -7.187 5.142 2.376 1.00 94.38 87 VAL A CA 1
ATOM 670 C C . VAL A 1 87 ? -7.282 4.485 3.733 1.00 94.38 87 VAL A C 1
ATOM 672 O O . VAL A 1 87 ? -6.504 4.765 4.640 1.00 94.38 87 VAL A O 1
ATOM 675 N N . VAL A 1 88 ? -8.252 3.593 3.841 1.00 95.88 88 VAL A N 1
ATOM 676 C CA . VAL A 1 88 ? -8.608 2.938 5.085 1.00 95.88 88 VAL A CA 1
ATOM 677 C C . VAL A 1 88 ? -8.170 1.482 5.021 1.00 95.88 88 VAL A C 1
ATOM 679 O O . VAL A 1 88 ? -8.448 0.785 4.042 1.00 95.88 88 VAL A O 1
ATOM 682 N N . VAL A 1 89 ? -7.476 1.024 6.061 1.00 96.50 89 VAL A N 1
ATOM 683 C CA . VAL A 1 89 ? -7.167 -0.392 6.266 1.00 96.50 89 VAL A CA 1
ATOM 684 C C . VAL A 1 89 ? -8.086 -0.956 7.341 1.00 96.50 89 VAL A C 1
ATOM 686 O O . VAL A 1 89 ? -8.171 -0.415 8.443 1.00 96.50 89 VAL A O 1
ATOM 689 N N . SER A 1 90 ? -8.745 -2.071 7.030 1.00 97.12 90 SER A N 1
ATOM 690 C CA . SER A 1 90 ? -9.691 -2.718 7.939 1.00 97.12 90 SER A CA 1
ATOM 691 C C . SER A 1 90 ? -9.296 -4.177 8.173 1.00 97.12 90 SER A C 1
ATOM 693 O O . SER A 1 90 ? -8.982 -4.916 7.237 1.00 97.12 90 SER A O 1
ATOM 695 N N . LEU A 1 91 ? -9.334 -4.609 9.433 1.00 97.25 91 LEU A N 1
ATOM 696 C CA . LEU A 1 91 ? -9.224 -6.014 9.816 1.00 97.25 91 LEU A CA 1
ATOM 697 C C . LEU A 1 91 ? -10.630 -6.598 9.945 1.00 97.25 91 LEU A C 1
ATOM 699 O O . LEU A 1 91 ? -11.430 -6.116 10.743 1.00 97.25 91 LEU A O 1
ATOM 703 N N . LEU A 1 92 ? -10.919 -7.656 9.191 1.00 97.12 92 LEU A N 1
ATOM 704 C CA . LEU A 1 92 ? -12.234 -8.296 9.152 1.00 97.12 92 LEU A CA 1
ATOM 705 C C . LEU A 1 92 ? -12.226 -9.637 9.891 1.00 97.12 92 LEU A C 1
ATOM 707 O O . LEU A 1 92 ? -11.305 -10.446 9.744 1.00 97.12 92 LEU A O 1
ATOM 711 N N . ASN A 1 93 ? -13.303 -9.926 10.615 1.00 95.00 93 ASN A N 1
ATOM 712 C CA . ASN A 1 93 ? -13.598 -11.275 11.069 1.00 95.00 93 ASN A CA 1
ATOM 713 C C . ASN A 1 93 ? -14.146 -12.082 9.887 1.00 95.00 93 ASN A C 1
ATOM 715 O O . ASN A 1 93 ? -15.254 -11.841 9.424 1.00 95.00 93 ASN A O 1
ATOM 719 N N . ARG A 1 94 ? -13.399 -13.080 9.408 1.00 93.06 94 ARG A N 1
ATOM 720 C CA . ARG A 1 94 ? -13.802 -13.866 8.227 1.00 93.06 94 ARG A CA 1
ATOM 721 C C . ARG A 1 94 ? -15.068 -14.712 8.411 1.00 93.06 94 ARG A C 1
ATOM 723 O O . ARG A 1 94 ? -15.615 -15.158 7.410 1.00 93.06 94 ARG A O 1
ATOM 730 N N . ASN A 1 95 ? -15.505 -14.967 9.645 1.00 94.94 95 ASN A N 1
ATOM 731 C CA . ASN A 1 95 ? -16.707 -15.761 9.911 1.00 94.94 95 ASN A CA 1
ATOM 732 C C . ASN A 1 95 ? -17.973 -14.898 9.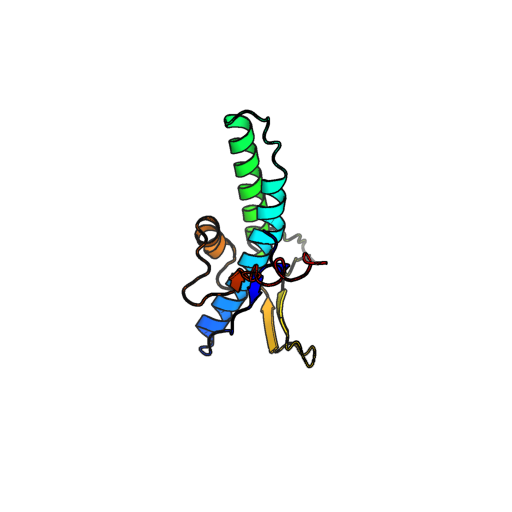959 1.00 94.94 95 ASN A C 1
ATOM 734 O O . ASN A 1 95 ? -19.026 -15.355 9.526 1.00 94.94 95 ASN A O 1
ATOM 738 N N . SER A 1 96 ? -17.883 -13.688 10.521 1.00 95.44 96 SER A N 1
ATOM 739 C CA . SER A 1 96 ? -19.023 -12.769 10.665 1.00 95.44 96 SER A CA 1
ATOM 740 C C . SER A 1 96 ? -19.037 -11.625 9.651 1.00 95.44 96 SER A C 1
ATOM 742 O O . SER A 1 96 ? -20.028 -10.908 9.587 1.00 95.44 96 SER A O 1
ATOM 744 N N . GLU A 1 97 ? -17.946 -11.434 8.904 1.00 93.19 97 GLU A N 1
ATOM 745 C CA . GLU A 1 97 ? -17.675 -10.277 8.031 1.00 93.19 97 GLU A CA 1
ATOM 746 C C . GLU A 1 97 ? -17.665 -8.922 8.762 1.00 93.19 97 GLU A C 1
ATOM 748 O O . GLU A 1 97 ? -17.654 -7.860 8.146 1.00 93.19 97 GLU A O 1
ATOM 753 N N . GLU A 1 98 ? -17.616 -8.948 10.093 1.00 96.69 98 GLU A N 1
ATOM 754 C CA . GLU A 1 98 ? -17.553 -7.752 10.925 1.00 96.69 98 GLU A CA 1
ATOM 755 C C . GLU A 1 98 ? -16.167 -7.098 10.857 1.00 96.69 98 GLU A C 1
ATOM 757 O O . GLU A 1 98 ? -15.137 -7.781 10.902 1.00 96.69 98 GLU A O 1
ATOM 762 N N . VAL A 1 99 ? -16.141 -5.764 10.804 1.00 97.31 99 VAL A N 1
ATOM 763 C CA . VAL A 1 99 ? -14.914 -4.973 10.947 1.00 97.31 99 VAL A CA 1
ATOM 764 C C . VAL A 1 99 ? -14.473 -5.005 12.410 1.00 97.31 99 VAL A C 1
ATOM 766 O O . VAL A 1 99 ? -15.106 -4.418 13.280 1.00 97.31 99 VAL A O 1
ATOM 769 N N . VAL A 1 100 ? -13.368 -5.701 12.673 1.00 95.88 100 VAL A N 1
ATOM 770 C CA . VAL A 1 100 ? -12.748 -5.831 14.001 1.00 95.88 100 VAL A CA 1
ATOM 771 C C . VAL A 1 100 ? -11.965 -4.572 14.362 1.00 95.88 100 VAL A C 1
ATOM 773 O O . VAL A 1 100 ? -11.932 -4.169 15.523 1.00 95.88 100 VAL A O 1
ATOM 776 N N . ALA A 1 101 ? -11.308 -3.967 13.375 1.00 96.00 101 ALA A N 1
ATOM 777 C CA . ALA A 1 101 ? -10.566 -2.726 13.533 1.00 96.00 101 ALA A CA 1
ATOM 778 C C . ALA A 1 101 ? -10.437 -2.005 12.196 1.00 96.00 101 ALA A C 1
ATOM 780 O O . ALA A 1 101 ? -10.457 -2.641 11.141 1.00 96.00 101 ALA A O 1
ATOM 781 N N . GLU A 1 102 ? -10.246 -0.695 12.263 1.00 96.62 102 GLU A N 1
ATOM 782 C CA . GLU A 1 102 ? -10.104 0.170 11.104 1.00 96.62 102 GLU A CA 1
ATOM 783 C C . GLU A 1 102 ? -9.181 1.344 11.431 1.00 96.62 102 GLU A C 1
ATOM 785 O O . GLU A 1 102 ? -9.228 1.875 12.543 1.00 96.62 102 GLU A O 1
ATOM 790 N N . ILE A 1 103 ? -8.327 1.720 10.479 1.00 95.12 103 ILE A N 1
ATOM 791 C CA . ILE A 1 103 ? -7.435 2.878 10.577 1.00 95.12 103 ILE A CA 1
ATOM 792 C C . ILE A 1 103 ? -7.469 3.624 9.242 1.00 95.12 103 ILE A C 1
ATOM 794 O O . ILE A 1 103 ? -7.216 3.022 8.195 1.00 95.12 103 ILE A O 1
ATOM 798 N N . ASP A 1 104 ? -7.732 4.933 9.282 1.00 94.94 104 ASP A N 1
ATOM 799 C CA . ASP A 1 104 ? -7.349 5.820 8.182 1.00 94.94 104 ASP A CA 1
ATOM 800 C C . ASP A 1 104 ? -5.825 5.953 8.203 1.00 94.94 104 ASP A C 1
ATOM 802 O O . ASP A 1 104 ? -5.239 6.422 9.182 1.00 94.94 104 ASP A O 1
ATOM 806 N N . LEU A 1 105 ? -5.168 5.504 7.135 1.00 94.69 105 LEU A N 1
ATOM 807 C CA . LEU A 1 105 ? -3.710 5.466 7.055 1.00 94.69 105 LEU A CA 1
ATOM 808 C C . LEU A 1 105 ? -3.073 6.858 7.141 1.00 94.69 105 LEU A C 1
ATOM 810 O O . LEU A 1 105 ? -1.906 6.959 7.516 1.00 94.69 105 LEU A O 1
ATOM 814 N N . ARG A 1 106 ? -3.837 7.926 6.885 1.00 91.75 106 ARG A N 1
ATOM 815 C CA . ARG A 1 106 ? -3.394 9.309 7.090 1.00 91.75 106 ARG A CA 1
ATOM 816 C C . ARG A 1 106 ? -3.201 9.672 8.565 1.00 91.75 106 ARG A C 1
ATOM 818 O O . ARG A 1 106 ? -2.413 10.562 8.873 1.00 91.75 106 ARG A O 1
ATOM 825 N N . GLU A 1 107 ? -3.920 9.014 9.474 1.00 87.62 107 GLU A N 1
ATOM 826 C CA . GLU A 1 107 ? -3.816 9.224 10.927 1.00 87.62 107 GLU A CA 1
ATOM 827 C C . GLU A 1 107 ? -2.774 8.303 11.590 1.00 87.62 107 GLU A C 1
ATOM 829 O O . GLU A 1 107 ? -2.578 8.351 12.806 1.00 87.62 107 GLU A O 1
ATOM 834 N N . GLY A 1 108 ? -2.111 7.456 10.798 1.00 81.12 108 GLY A N 1
ATOM 835 C CA . GLY A 1 108 ? -1.069 6.542 11.251 1.00 81.12 108 GLY A CA 1
ATOM 836 C C . GLY A 1 108 ? 0.286 7.209 11.510 1.00 81.12 108 GLY A C 1
ATOM 837 O O . GLY A 1 108 ? 0.437 8.428 11.539 1.00 81.12 108 GLY A O 1
ATOM 838 N N . ASP A 1 109 ? 1.317 6.377 11.650 1.00 79.50 109 ASP A N 1
ATOM 839 C CA . ASP A 1 109 ? 2.707 6.811 11.861 1.00 79.50 109 ASP A CA 1
ATOM 840 C C . ASP A 1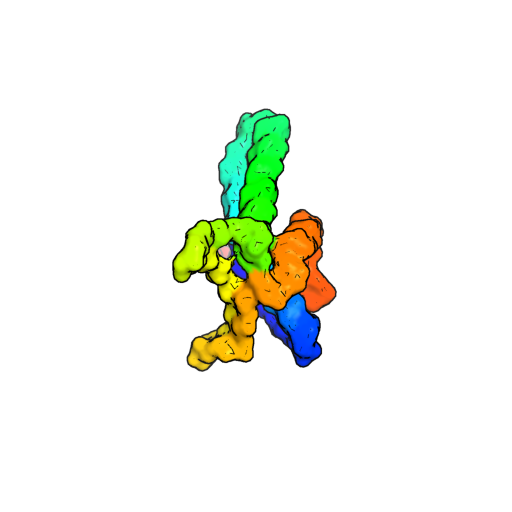 109 ? 3.413 7.225 10.557 1.00 79.50 109 ASP A C 1
ATOM 842 O O . ASP A 1 109 ? 4.601 7.554 10.559 1.00 79.50 109 ASP A O 1
ATOM 846 N N . GLY A 1 110 ? 2.667 7.237 9.451 1.00 80.25 110 GLY A N 1
ATOM 847 C CA . GLY A 1 110 ? 3.125 7.590 8.116 1.00 80.25 110 GLY A CA 1
ATOM 848 C C . GLY A 1 110 ? 3.603 6.373 7.325 1.00 80.25 110 GLY A C 1
ATOM 849 O O . GLY A 1 110 ? 4.614 5.740 7.639 1.00 80.25 110 GLY A O 1
ATOM 850 N N . MET A 1 111 ? 2.916 6.086 6.225 1.00 91.00 111 MET A N 1
ATOM 851 C CA . MET A 1 111 ? 3.284 5.080 5.233 1.00 91.00 111 MET A CA 1
ATOM 852 C C . MET A 1 111 ? 4.641 5.380 4.583 1.00 91.00 111 MET A C 1
ATOM 854 O O . MET A 1 111 ? 5.356 4.454 4.199 1.00 91.00 111 MET A O 1
ATOM 858 N N . CYS A 1 112 ? 5.045 6.653 4.497 1.00 89.81 112 CYS A N 1
ATOM 859 C CA . CYS A 1 112 ? 6.370 7.052 4.017 1.00 89.81 112 CYS A CA 1
ATOM 860 C C . CYS A 1 112 ? 7.501 6.533 4.919 1.00 89.81 112 CYS A C 1
ATOM 862 O O . CYS A 1 112 ? 8.558 6.158 4.414 1.00 89.81 112 CYS A O 1
ATOM 864 N N . MET A 1 113 ? 7.288 6.470 6.240 1.00 86.06 113 MET A N 1
ATOM 865 C CA . MET A 1 113 ? 8.272 5.897 7.167 1.00 86.06 113 MET A CA 1
ATOM 866 C C . MET A 1 113 ? 8.376 4.382 6.974 1.00 86.06 113 MET A C 1
ATOM 868 O O . MET A 1 113 ? 9.480 3.841 6.917 1.00 86.06 113 MET A O 1
ATOM 872 N N . GLY A 1 114 ? 7.234 3.710 6.796 1.00 91.19 114 GLY A N 1
ATOM 873 C CA . GLY A 1 114 ? 7.183 2.277 6.507 1.00 91.19 114 GLY A CA 1
ATOM 874 C C . GLY A 1 114 ? 7.825 1.901 5.168 1.00 91.19 114 GLY A C 1
ATOM 875 O O . GLY A 1 114 ? 8.531 0.899 5.095 1.00 91.19 114 GLY A O 1
ATOM 876 N N . TYR A 1 115 ? 7.659 2.731 4.132 1.00 93.94 115 TYR A N 1
ATOM 877 C CA . TYR A 1 115 ? 8.186 2.500 2.781 1.00 93.94 115 TYR A CA 1
ATOM 878 C C . TYR A 1 115 ? 9.665 2.101 2.761 1.00 93.94 115 TYR A C 1
ATOM 880 O O . TYR A 1 115 ? 10.047 1.183 2.033 1.00 93.94 115 TYR A O 1
ATOM 888 N N . HIS A 1 116 ? 10.493 2.777 3.559 1.00 91.44 116 HIS A N 1
ATOM 889 C CA . HIS A 1 116 ? 11.923 2.496 3.603 1.00 91.44 116 HIS A CA 1
ATOM 890 C C . HIS A 1 116 ? 12.224 1.104 4.165 1.00 91.44 116 HIS A C 1
ATOM 892 O O . HIS A 1 116 ? 13.052 0.408 3.589 1.00 91.44 116 HIS A O 1
ATOM 898 N N . GLY A 1 117 ? 11.514 0.668 5.210 1.00 91.56 117 GLY A N 1
ATOM 899 C CA . GLY A 1 117 ? 11.637 -0.698 5.730 1.00 91.56 117 GLY A CA 1
ATOM 900 C C . GLY A 1 117 ? 11.118 -1.743 4.741 1.00 91.56 117 GLY A C 1
ATOM 901 O O . GLY A 1 117 ? 11.780 -2.745 4.473 1.00 91.56 117 GLY A O 1
ATOM 902 N N . TRP A 1 118 ? 9.976 -1.481 4.098 1.00 94.56 118 TRP A N 1
ATOM 903 C CA . TRP A 1 118 ? 9.347 -2.435 3.177 1.00 94.56 118 TRP A CA 1
ATOM 904 C C . TRP A 1 118 ? 10.188 -2.732 1.934 1.00 94.56 118 TRP A C 1
ATOM 906 O O . TRP A 1 118 ? 10.107 -3.842 1.400 1.00 94.56 118 TRP A O 1
ATOM 916 N N . LEU A 1 119 ? 11.004 -1.772 1.474 1.00 93.12 119 LEU A N 1
ATOM 917 C CA . LEU A 1 119 ? 11.976 -1.990 0.395 1.00 93.12 119 LEU A CA 1
ATOM 918 C C . LEU A 1 119 ? 12.968 -3.106 0.729 1.00 93.12 119 LEU A C 1
ATOM 920 O O . LEU A 1 119 ? 13.290 -3.902 -0.154 1.00 93.12 119 LEU A O 1
ATOM 924 N N . ASP A 1 120 ? 13.379 -3.181 1.993 1.00 92.00 120 ASP A N 1
ATOM 925 C CA . ASP A 1 120 ? 14.310 -4.180 2.518 1.00 92.00 120 ASP A CA 1
ATOM 926 C C . ASP A 1 120 ? 13.587 -5.427 3.060 1.00 92.00 120 ASP A C 1
ATOM 928 O O . ASP A 1 120 ? 14.213 -6.354 3.572 1.00 92.00 120 ASP A O 1
ATOM 932 N N . GLY A 1 121 ? 12.259 -5.482 2.914 1.00 90.81 121 GLY A N 1
ATOM 933 C CA . GLY A 1 121 ? 11.434 -6.583 3.400 1.00 90.81 121 GLY A CA 1
ATOM 934 C C . GLY A 1 121 ? 11.129 -6.533 4.900 1.00 90.81 121 GLY A C 1
ATOM 935 O O . GLY A 1 121 ? 10.636 -7.524 5.436 1.00 90.81 121 GLY A O 1
ATOM 936 N N . ASP A 1 122 ? 11.395 -5.411 5.567 1.00 92.56 122 ASP A N 1
ATOM 937 C CA . ASP A 1 122 ? 11.088 -5.193 6.980 1.00 92.56 122 ASP A CA 1
ATOM 938 C C . ASP A 1 122 ? 9.655 -4.668 7.147 1.00 92.56 122 ASP A C 1
ATOM 940 O O . ASP A 1 122 ? 9.341 -3.547 6.748 1.00 92.56 122 ASP A O 1
ATOM 944 N N . TYR A 1 123 ? 8.784 -5.491 7.735 1.00 92.25 123 TYR A N 1
ATOM 945 C CA . TYR A 1 123 ? 7.380 -5.168 8.029 1.00 92.25 123 TYR A CA 1
ATOM 946 C C . TYR A 1 123 ? 7.117 -5.076 9.538 1.00 92.25 123 TYR A C 1
ATOM 948 O O . TYR A 1 123 ? 5.995 -5.324 9.981 1.00 92.25 123 TYR A O 1
ATOM 956 N N . GLY A 1 124 ? 8.143 -4.721 10.314 1.00 90.00 124 GLY A N 1
ATOM 957 C CA . GLY A 1 124 ? 8.069 -4.569 11.762 1.00 90.00 124 GLY A CA 1
ATOM 958 C C . GLY A 1 124 ? 8.376 -5.854 12.535 1.00 90.00 124 GLY A C 1
ATOM 959 O O . GLY A 1 124 ? 8.611 -6.923 11.972 1.00 90.00 124 GLY A O 1
ATOM 960 N N . GLU A 1 125 ? 8.382 -5.729 13.865 1.00 89.62 125 GLU A N 1
ATOM 961 C CA . GLU A 1 125 ? 8.755 -6.809 14.793 1.00 89.62 125 GLU A CA 1
ATOM 962 C C . GLU A 1 125 ? 7.754 -7.976 14.792 1.00 89.62 125 GLU A C 1
ATOM 964 O O . GLU A 1 125 ? 8.146 -9.141 14.890 1.00 89.62 125 GLU A O 1
ATOM 969 N N . ASP A 1 126 ? 6.461 -7.662 14.684 1.00 93.00 126 ASP A N 1
ATOM 970 C CA . ASP A 1 126 ? 5.380 -8.642 14.643 1.00 93.00 126 ASP A CA 1
ATOM 971 C C . ASP A 1 126 ? 5.080 -9.014 13.178 1.00 93.00 126 ASP A C 1
ATOM 973 O O . ASP A 1 126 ? 4.675 -8.146 12.399 1.00 93.00 126 ASP A O 1
ATOM 977 N N . PRO A 1 127 ? 5.227 -10.287 12.765 1.00 93.06 127 PRO A N 1
ATOM 978 C CA . PRO A 1 127 ? 5.039 -10.667 11.373 1.00 93.06 127 PRO A CA 1
ATOM 979 C C . PRO A 1 127 ? 3.593 -10.428 10.931 1.00 93.06 127 PRO A C 1
ATOM 981 O O . PRO A 1 127 ? 2.641 -10.895 11.553 1.00 93.06 127 PRO A O 1
ATOM 984 N N . VAL A 1 128 ? 3.428 -9.739 9.804 1.00 95.19 128 VAL A N 1
ATOM 985 C CA . VAL A 1 128 ? 2.118 -9.501 9.181 1.00 95.19 128 VAL A CA 1
ATOM 986 C C . VAL A 1 128 ? 1.591 -10.757 8.501 1.00 95.19 128 VAL A C 1
ATOM 988 O O . VAL A 1 128 ? 0.427 -11.123 8.655 1.00 95.19 128 VAL A O 1
ATOM 991 N N . ALA A 1 129 ? 2.435 -11.415 7.710 1.00 94.62 129 ALA A N 1
ATOM 992 C CA . ALA A 1 129 ? 2.043 -12.566 6.915 1.00 94.62 129 ALA A CA 1
ATOM 993 C C . ALA A 1 129 ? 3.237 -13.481 6.633 1.00 94.62 129 ALA A C 1
ATOM 995 O O . ALA A 1 129 ? 4.385 -13.040 6.635 1.00 94.62 129 ALA A O 1
ATOM 996 N N . VAL A 1 130 ? 2.954 -14.749 6.342 1.00 92.44 130 VAL A N 1
ATOM 997 C CA . VAL A 1 130 ? 3.954 -15.749 5.934 1.00 92.44 130 VAL A CA 1
ATOM 998 C C . VAL A 1 130 ? 3.604 -16.325 4.568 1.00 92.44 130 VAL A C 1
ATOM 1000 O O . VAL A 1 130 ? 2.443 -16.309 4.158 1.00 92.44 130 VAL A O 1
ATOM 1003 N N . VAL A 1 131 ? 4.601 -16.841 3.852 1.00 87.69 131 VAL A N 1
ATOM 1004 C CA . VAL A 1 131 ? 4.362 -17.566 2.599 1.00 87.69 131 VAL A CA 1
ATOM 1005 C C . VAL A 1 131 ? 3.681 -18.890 2.925 1.00 87.69 131 VAL A C 1
ATOM 1007 O O . VAL A 1 131 ? 4.141 -19.637 3.788 1.00 87.69 131 VAL A O 1
ATOM 1010 N N . VAL A 1 132 ? 2.597 -19.202 2.218 1.00 80.88 132 VAL A N 1
ATOM 1011 C CA . VAL A 1 132 ? 1.996 -20.533 2.300 1.00 80.88 132 VAL A CA 1
ATOM 1012 C C . VAL A 1 132 ? 2.867 -21.490 1.495 1.00 80.88 132 VAL A C 1
ATOM 1014 O O . VAL A 1 132 ? 2.771 -21.544 0.267 1.00 80.88 132 VAL A O 1
ATOM 1017 N N . GLU A 1 133 ? 3.717 -22.267 2.166 1.00 66.38 133 GLU A N 1
ATOM 1018 C CA . GLU A 1 133 ? 4.341 -23.425 1.529 1.00 66.38 133 GLU A CA 1
ATOM 1019 C C . GLU A 1 133 ? 3.236 -24.417 1.154 1.00 66.38 133 GLU A C 1
ATOM 1021 O O . GLU A 1 133 ? 2.692 -25.140 1.991 1.00 66.38 133 GLU A O 1
ATOM 1026 N N . ARG A 1 134 ? 2.865 -24.461 -0.129 1.00 55.16 134 ARG A N 1
ATOM 1027 C CA . ARG A 1 134 ? 2.080 -25.585 -0.638 1.00 55.16 134 ARG A CA 1
ATOM 1028 C C . ARG A 1 134 ? 2.960 -26.826 -0.526 1.00 55.16 134 ARG A C 1
ATOM 1030 O O . ARG A 1 134 ? 3.870 -27.010 -1.328 1.00 55.16 134 ARG A O 1
ATOM 1037 N N . SER A 1 135 ? 2.689 -27.662 0.475 1.00 43.56 135 SER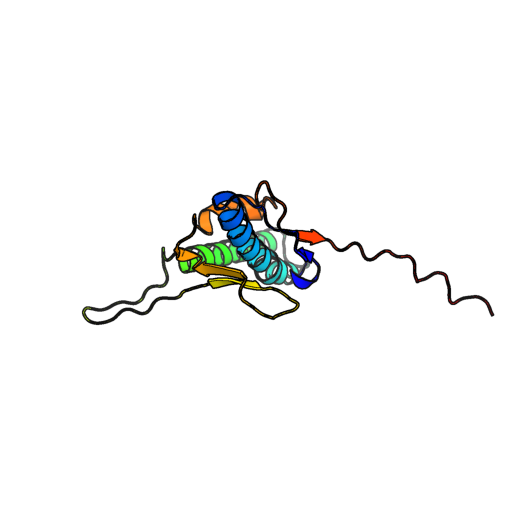 A N 1
ATOM 1038 C CA . SER A 1 135 ? 3.302 -28.981 0.608 1.00 43.56 135 SER A CA 1
ATOM 1039 C C . SER A 1 135 ? 3.157 -29.735 -0.719 1.00 43.56 135 SER A C 1
ATOM 1041 O O . SER A 1 135 ? 2.047 -30.064 -1.137 1.00 43.56 135 SER A O 1
ATOM 1043 N N . LEU A 1 136 ? 4.278 -30.000 -1.393 1.00 45.41 136 LEU A N 1
ATOM 1044 C CA . LEU A 1 136 ? 4.375 -30.861 -2.577 1.00 45.41 136 LEU A CA 1
ATOM 1045 C C . LEU A 1 136 ? 4.191 -32.341 -2.184 1.00 45.41 136 LEU A C 1
ATOM 1047 O O . LEU A 1 136 ? 5.047 -33.174 -2.463 1.00 45.41 136 LEU A O 1
ATOM 1051 N N . SER A 1 137 ? 3.099 -32.685 -1.498 1.00 44.44 137 SER A N 1
ATOM 1052 C CA . SER A 1 137 ? 2.838 -34.051 -1.019 1.00 44.44 137 SER A CA 1
ATOM 1053 C C . SER A 1 137 ? 1.696 -34.777 -1.739 1.00 44.44 137 SER A C 1
ATOM 1055 O O . SER A 1 137 ? 1.374 -35.898 -1.360 1.00 44.44 137 SER A O 1
ATOM 1057 N N . SER A 1 138 ? 1.126 -34.227 -2.818 1.00 44.75 138 SER A N 1
ATOM 1058 C CA . SER A 1 138 ? 0.033 -34.890 -3.559 1.00 44.75 138 SER A CA 1
ATOM 1059 C C . SER A 1 138 ? 0.337 -35.303 -5.007 1.00 44.75 138 SER A C 1
ATOM 1061 O O . SER A 1 138 ? -0.563 -35.777 -5.689 1.00 44.75 138 SER A O 1
ATOM 1063 N N . LEU A 1 139 ? 1.586 -35.219 -5.483 1.00 44.62 139 LEU A N 1
ATOM 1064 C CA . LEU A 1 139 ? 1.955 -35.631 -6.855 1.00 44.62 139 LEU A CA 1
ATOM 1065 C C . LEU A 1 139 ? 2.578 -37.038 -6.976 1.00 44.62 139 LEU A C 1
ATOM 1067 O O . LEU A 1 139 ? 3.110 -37.376 -8.028 1.00 44.62 139 LEU A O 1
ATOM 1071 N N . SER A 1 140 ? 2.508 -37.884 -5.943 1.00 43.62 140 SER A N 1
ATOM 1072 C CA . SER A 1 140 ? 3.072 -39.249 -5.981 1.00 43.62 140 SER A CA 1
ATOM 1073 C C . SER A 1 140 ? 2.048 -40.394 -5.926 1.00 43.62 140 SER A C 1
ATOM 1075 O O . SER A 1 140 ? 2.461 -41.549 -5.829 1.00 43.62 140 SER A O 1
ATOM 1077 N N . ALA A 1 141 ? 0.739 -40.125 -6.016 1.00 42.88 141 ALA A N 1
ATOM 1078 C CA . ALA A 1 141 ? -0.290 -41.161 -5.836 1.00 42.88 141 ALA A CA 1
ATOM 1079 C C . ALA A 1 141 ? -1.065 -41.589 -7.100 1.00 42.88 141 ALA A C 1
ATOM 1081 O O . ALA A 1 141 ? -1.865 -42.513 -7.009 1.00 42.88 141 ALA A O 1
ATOM 1082 N N . GLU A 1 142 ? -0.813 -41.012 -8.278 1.00 44.06 142 GLU A N 1
ATOM 1083 C CA . GLU A 1 142 ? -1.484 -41.427 -9.524 1.00 44.06 142 GLU A CA 1
ATOM 1084 C C . GLU A 1 142 ? -0.449 -41.816 -10.582 1.00 44.06 142 GLU A C 1
ATOM 1086 O O . GLU A 1 142 ? -0.012 -41.014 -11.401 1.00 44.06 142 GLU A O 1
ATOM 1091 N N . GLY A 1 143 ? 0.013 -43.063 -10.515 1.00 40.59 143 GLY A N 1
ATOM 1092 C CA . GLY A 1 143 ? 1.016 -43.572 -11.449 1.00 40.59 143 GLY A CA 1
ATOM 1093 C C . GLY A 1 143 ? 1.410 -45.023 -11.212 1.00 40.59 143 GLY A C 1
ATOM 1094 O O . GLY A 1 143 ? 2.593 -45.348 -11.282 1.00 40.59 143 GLY A O 1
ATOM 1095 N N . ARG A 1 144 ? 0.443 -45.884 -10.881 1.00 41.75 144 ARG A N 1
ATOM 1096 C CA . ARG A 1 144 ? 0.568 -47.342 -10.983 1.00 41.75 144 ARG A CA 1
ATOM 1097 C C . ARG A 1 144 ? -0.799 -47.943 -11.270 1.00 41.75 144 ARG A C 1
ATOM 1099 O O . ARG A 1 144 ? -1.503 -48.253 -10.321 1.00 41.75 144 ARG A O 1
ATOM 1106 N N . GLU A 1 145 ? -1.111 -48.101 -12.549 1.00 40.59 145 GLU A N 1
ATOM 1107 C CA . GLU A 1 145 ? -1.744 -49.295 -13.130 1.00 40.59 145 GLU A CA 1
ATOM 1108 C C . GLU A 1 145 ? -1.243 -49.451 -14.570 1.00 40.59 145 GLU A C 1
ATOM 1110 O O . GLU A 1 145 ? -1.116 -48.417 -15.267 1.00 40.59 145 GLU A O 1
#

pLDDT: mean 89.77, std 14.46, range [40.59, 98.5]

Foldseek 3Di:
DACVQWAFDDQDPDPQSNLLLLLLLVLVRCCCVQLVVQLVPDDPPDDPVVSVVSNVVSLVVSLVVLCLLLVVDDWDDDPPDIDHDWDKGFDADPVPRDTPDMDGQNPGPGVNVVSVCVVVPHSDDDDGTDRPPPPPPPPPDPDDD

Secondary structure (DSSP, 8-state):
--GGGEEEPPPPSSHHHHHHHHHHHHHHHHIIIIIIHHHTTS-TTS-HHHHHHHHHHHHHHHHHHHHHHTTSS--EE-SS-EE----EEEEE-TTT--EEEEEEGGGSS-HHHHHHHHHTT---SS--EEE------SSSSS---

Sequence (145 aa):
MASNQLQLQSPPSKKRSFEHWLQHAAGRIIFEDMRGYALERIDPNLSSEAQAAAQKAINDAVYGLMMVIDGVSGTLRNEQQAVELSVVVSLLNRNSEEVVAEIDLREGDGMCMGYHGWLDGDYGEDPVAVVVERSLSSLSAEGRE